Protein AF-A0A0E3S7S2-F1 (afdb_monomer_lite)

pLDDT: mean 91.68, std 9.05, range [63.03, 98.25]

Secondary structure (DSSP, 8-state):
-HHHH-TTGGGSPEEEEESHHHHHHHHHHHHHTT--GGGEEEEE-------

Radius of gyration: 12.95 Å; chains: 1; bounding box: 33×18×37 Å

Sequence (51 aa):
MVKKFIPDYHERTFFTCGPLKMVDSMFSLLKELEVPEKQIKQEIFPMIIDS

InterPro domains:
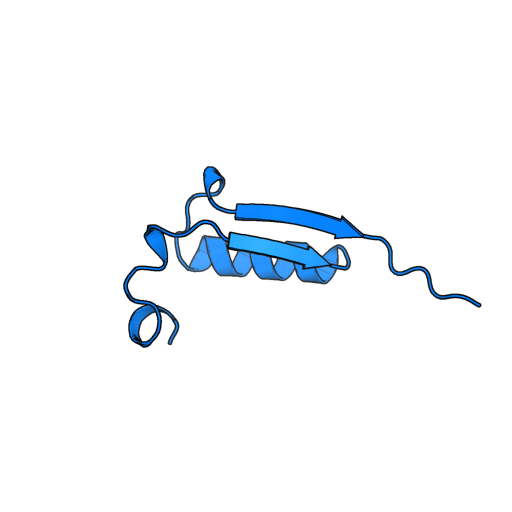  IPR039261 Ferredoxin-NADP reductase (FNR), nucleotide-binding domain [G3DSA:3.40.50.80] (1-48)
  IPR039261 Ferredoxin-NADP reductase (FNR), nucleotide-binding domain [SSF52343] (3-45)

Organism: NCBI:txid1434111

Foldseek 3Di:
DCCVVPVPVLVAAAEDEEAPVRQVVVLVVCVVVVRDPVSYHYYHDDPPPPD

Structure (mmCIF, N/CA/C/O backbone):
data_AF-A0A0E3S7S2-F1
#
_entry.id   AF-A0A0E3S7S2-F1
#
loop_
_atom_site.group_PDB
_atom_site.id
_atom_site.type_symbol
_atom_site.label_atom_id
_atom_site.label_alt_id
_atom_site.label_comp_id
_atom_site.label_asym_id
_atom_site.label_entity_id
_atom_site.label_seq_id
_atom_site.pdbx_PDB_ins_code
_atom_site.Cartn_x
_atom_site.Cartn_y
_atom_site.Cartn_z
_atom_site.occupancy
_atom_site.B_iso_or_equiv
_atom_site.auth_seq_id
_atom_site.auth_comp_id
_atom_site.auth_asym_id
_atom_site.auth_atom_id
_atom_site.pdbx_PDB_model_num
ATOM 1 N N . MET A 1 1 ? -14.248 4.421 -4.273 1.00 71.25 1 MET A N 1
ATOM 2 C CA . MET A 1 1 ? -14.780 3.035 -4.327 1.00 71.25 1 MET A CA 1
ATOM 3 C C . MET A 1 1 ? -14.035 2.055 -3.421 1.00 71.25 1 MET A C 1
ATOM 5 O O . MET A 1 1 ? -14.711 1.201 -2.867 1.00 71.25 1 MET A O 1
ATOM 9 N N . VAL A 1 2 ? -12.720 2.185 -3.185 1.00 77.88 2 VAL A N 1
ATOM 10 C CA . VAL A 1 2 ? -11.970 1.288 -2.270 1.00 77.88 2 VAL A CA 1
ATOM 11 C C . VAL A 1 2 ? -12.619 1.153 -0.885 1.00 77.88 2 VAL A C 1
ATOM 13 O O . VAL A 1 2 ? -12.857 0.034 -0.451 1.00 77.88 2 VAL A O 1
ATOM 16 N N . LYS A 1 3 ? -13.059 2.268 -0.279 1.00 80.25 3 LYS A N 1
ATOM 17 C CA . LYS A 1 3 ? -13.716 2.297 1.045 1.00 80.25 3 LYS A CA 1
ATOM 18 C C . LYS A 1 3 ? -14.952 1.383 1.162 1.00 80.25 3 LYS A C 1
ATOM 20 O O . LYS A 1 3 ? -15.300 0.970 2.258 1.00 80.25 3 LYS A O 1
ATOM 25 N N . LYS A 1 4 ? -15.626 1.080 0.043 1.00 90.44 4 LYS A N 1
ATOM 26 C CA . LYS A 1 4 ? -16.821 0.218 0.005 1.00 90.44 4 LYS A CA 1
ATOM 27 C C . LYS A 1 4 ? -16.471 -1.269 -0.071 1.00 90.44 4 LYS A C 1
ATOM 29 O O . LYS A 1 4 ? -17.190 -2.085 0.489 1.00 90.44 4 LYS A O 1
ATOM 34 N N . PHE A 1 5 ? -15.423 -1.618 -0.812 1.00 90.88 5 PHE A N 1
ATOM 35 C CA . PHE A 1 5 ? -15.083 -3.013 -1.117 1.00 90.88 5 PHE A CA 1
ATOM 36 C C . PHE A 1 5 ? -13.962 -3.562 -0.234 1.00 90.88 5 PHE A C 1
ATOM 38 O O . PHE A 1 5 ? -13.849 -4.771 -0.072 1.00 90.88 5 PHE A O 1
ATOM 45 N N . ILE A 1 6 ? -13.145 -2.676 0.334 1.00 90.94 6 ILE A N 1
ATOM 46 C CA . ILE A 1 6 ? -12.041 -2.997 1.234 1.00 90.94 6 ILE A CA 1
ATOM 47 C C . ILE A 1 6 ? -12.146 -2.027 2.417 1.00 90.94 6 ILE A C 1
ATOM 49 O O . ILE A 1 6 ? -11.439 -1.023 2.448 1.00 90.94 6 ILE A O 1
ATOM 53 N N . PRO A 1 7 ? -13.096 -2.230 3.342 1.00 91.00 7 PRO A N 1
ATOM 54 C CA . PRO A 1 7 ? -13.328 -1.293 4.443 1.00 91.00 7 PRO A CA 1
ATOM 55 C C . PRO A 1 7 ? -12.141 -1.216 5.418 1.00 91.00 7 PRO A C 1
ATOM 57 O O . PRO A 1 7 ? -11.911 -0.175 6.022 1.00 91.00 7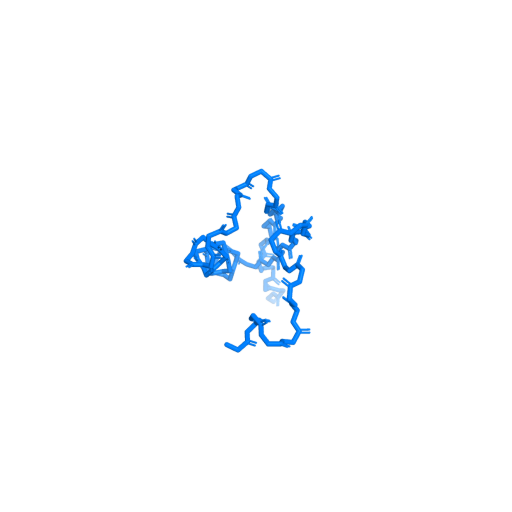 PRO A O 1
ATOM 60 N N . ASP A 1 8 ? -11.349 -2.282 5.511 1.00 93.62 8 ASP A N 1
ATOM 61 C CA . ASP A 1 8 ? -10.163 -2.437 6.362 1.00 93.62 8 ASP A CA 1
ATOM 62 C C . ASP A 1 8 ? -8.858 -1.996 5.675 1.00 93.62 8 ASP A C 1
ATOM 64 O O . ASP A 1 8 ? -7.763 -2.301 6.142 1.00 93.62 8 ASP A O 1
ATOM 68 N N . TYR A 1 9 ? -8.934 -1.289 4.543 1.00 93.06 9 TYR A N 1
ATOM 69 C CA . TYR A 1 9 ? -7.750 -0.964 3.744 1.00 93.06 9 TYR A CA 1
ATOM 70 C C . TYR A 1 9 ? -6.673 -0.190 4.526 1.00 93.06 9 TYR A C 1
ATOM 72 O O . TYR A 1 9 ? -5.491 -0.392 4.269 1.00 93.06 9 TYR A O 1
ATOM 80 N N . HIS A 1 10 ? -7.049 0.637 5.508 1.00 92.81 10 HIS A N 1
ATOM 81 C CA . HIS A 1 10 ? -6.098 1.363 6.360 1.00 92.81 10 HIS A CA 1
ATOM 82 C C . HIS A 1 10 ? -5.258 0.460 7.274 1.00 92.81 10 HIS A C 1
ATOM 84 O O . HIS A 1 10 ? -4.199 0.881 7.734 1.00 92.81 10 HIS A O 1
ATOM 90 N N . GLU A 1 11 ? -5.691 -0.771 7.535 1.00 95.12 11 GLU A N 1
ATOM 91 C CA . GLU A 1 11 ? -4.968 -1.732 8.378 1.00 95.12 11 GLU A CA 1
ATOM 92 C C . GLU A 1 11 ? -3.993 -2.592 7.560 1.00 95.12 11 GLU A C 1
ATOM 94 O O . GLU A 1 11 ? -3.099 -3.241 8.105 1.00 95.12 11 GLU A O 1
ATOM 99 N N . ARG A 1 12 ? -4.130 -2.587 6.230 1.00 95.00 12 ARG A N 1
ATOM 100 C CA . ARG A 1 12 ? -3.363 -3.455 5.333 1.00 95.00 12 ARG A CA 1
ATOM 101 C C . ARG A 1 12 ? -1.985 -2.889 5.018 1.00 95.00 12 ARG A C 1
ATOM 103 O O . ARG A 1 12 ? -1.743 -1.686 5.078 1.00 95.00 12 ARG A O 1
ATOM 110 N N . THR A 1 13 ? -1.075 -3.783 4.640 1.00 97.69 13 THR A N 1
ATOM 111 C CA . THR A 1 13 ? 0.170 -3.414 3.954 1.00 97.69 13 THR A CA 1
ATOM 112 C C . THR A 1 13 ? -0.054 -3.530 2.451 1.00 97.69 13 THR A C 1
ATOM 114 O O . THR A 1 13 ? -0.563 -4.544 1.977 1.00 97.69 13 THR A O 1
ATOM 117 N N . PHE A 1 14 ? 0.330 -2.499 1.708 1.00 97.19 14 PHE A N 1
ATOM 118 C CA . PHE A 1 14 ? 0.261 -2.453 0.256 1.00 97.19 14 PHE A CA 1
ATOM 119 C C . PHE A 1 14 ? 1.633 -2.708 -0.341 1.00 97.19 14 PHE A C 1
ATOM 121 O O . PHE A 1 14 ? 2.640 -2.200 0.147 1.00 97.19 14 PHE A O 1
ATOM 128 N N . PHE A 1 15 ? 1.650 -3.458 -1.434 1.00 97.62 15 PHE A N 1
ATOM 129 C CA . PHE A 1 15 ? 2.840 -3.713 -2.226 1.00 97.62 15 PHE A CA 1
ATOM 130 C C . PHE A 1 15 ? 2.587 -3.165 -3.623 1.00 97.62 15 PHE A C 1
ATOM 132 O O . PHE A 1 15 ? 1.562 -3.464 -4.233 1.00 97.62 15 PHE A O 1
ATOM 139 N N . THR A 1 16 ? 3.507 -2.348 -4.115 1.00 96.75 16 THR A N 1
ATOM 140 C CA . THR A 1 16 ? 3.512 -1.880 -5.497 1.00 96.75 16 THR A CA 1
ATOM 141 C C . THR A 1 16 ? 4.855 -2.235 -6.113 1.00 96.75 16 THR A C 1
ATOM 143 O O . THR A 1 16 ? 5.906 -1.964 -5.532 1.00 96.75 16 THR A O 1
ATOM 146 N N . CYS A 1 17 ? 4.820 -2.892 -7.267 1.00 96.75 17 CYS A N 1
ATOM 147 C CA . CYS A 1 17 ? 6.016 -3.237 -8.015 1.00 96.75 17 CYS A CA 1
ATOM 148 C C . CYS A 1 17 ? 5.805 -2.945 -9.496 1.00 96.75 17 CYS A C 1
ATOM 150 O O . CYS A 1 17 ? 4.692 -3.101 -10.002 1.00 96.75 17 CYS A O 1
ATOM 152 N N . GLY A 1 18 ? 6.838 -2.470 -10.187 1.00 95.50 18 GLY A N 1
ATOM 153 C CA . GLY A 1 18 ? 6.678 -2.058 -11.576 1.00 95.50 18 GLY A CA 1
ATOM 154 C C . GLY A 1 18 ? 7.785 -1.165 -12.123 1.00 95.50 18 GLY A C 1
ATOM 155 O O . GLY A 1 18 ? 8.754 -0.852 -11.426 1.00 95.50 18 GLY A O 1
ATOM 156 N N . PRO A 1 19 ? 7.594 -0.669 -13.357 1.00 95.75 19 PRO A N 1
ATOM 157 C CA . PRO A 1 19 ? 8.344 0.463 -13.881 1.00 95.75 19 PRO A CA 1
ATOM 158 C C . PRO A 1 19 ? 8.151 1.700 -12.996 1.00 95.75 19 PRO A C 1
ATOM 160 O O . PRO A 1 19 ? 7.053 1.926 -12.486 1.00 95.75 19 PRO A O 1
ATOM 163 N N . LEU A 1 20 ? 9.181 2.548 -12.892 1.00 94.50 20 LEU A N 1
ATOM 164 C CA . LEU A 1 20 ? 9.207 3.731 -12.012 1.00 94.50 20 LEU A CA 1
ATOM 165 C C . LEU A 1 20 ? 7.896 4.537 -12.031 1.00 94.50 20 LEU A C 1
ATOM 167 O O . LEU A 1 20 ? 7.275 4.736 -10.994 1.00 94.50 20 LEU A O 1
ATOM 171 N N . LYS A 1 21 ? 7.411 4.915 -13.222 1.00 94.69 21 LYS A N 1
ATOM 172 C CA . LYS A 1 21 ? 6.184 5.720 -13.362 1.00 94.69 21 LYS A CA 1
ATOM 173 C C . LYS A 1 21 ? 4.939 5.043 -12.781 1.00 94.69 21 LYS A C 1
ATOM 175 O O . LYS A 1 21 ? 4.054 5.730 -12.277 1.00 94.69 21 LYS A O 1
ATOM 180 N N . MET A 1 22 ? 4.847 3.717 -12.868 1.00 95.94 22 MET A N 1
ATOM 181 C CA . MET A 1 22 ? 3.731 2.958 -12.302 1.00 95.94 22 MET A CA 1
ATOM 182 C C . MET A 1 22 ? 3.825 2.921 -10.775 1.00 95.94 22 MET A C 1
ATOM 184 O O . MET A 1 22 ? 2.824 3.165 -10.101 1.00 95.94 22 MET A O 1
ATOM 188 N N . VAL A 1 23 ? 5.020 2.652 -10.242 1.00 97.75 23 VAL A N 1
ATOM 189 C CA . VAL A 1 23 ? 5.266 2.615 -8.795 1.00 97.75 23 VAL A CA 1
ATOM 190 C C . VAL A 1 23 ? 4.946 3.972 -8.166 1.00 97.75 23 VAL A C 1
ATOM 192 O O . VAL A 1 23 ? 4.149 4.019 -7.230 1.00 97.75 23 VAL A O 1
ATOM 195 N N . ASP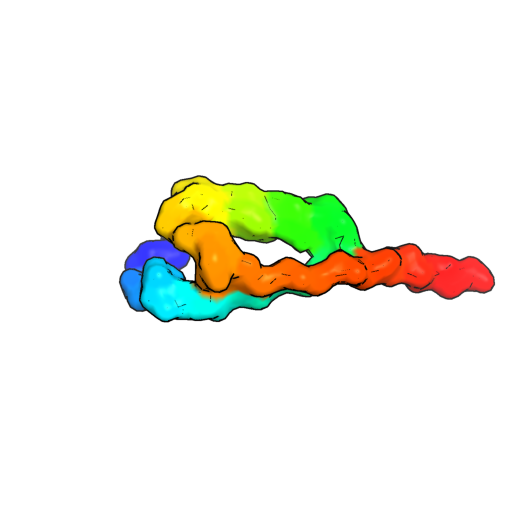 A 1 24 ? 5.442 5.065 -8.753 1.00 97.56 24 ASP A N 1
ATOM 196 C CA . ASP A 1 24 ? 5.188 6.437 -8.294 1.00 97.56 24 ASP A CA 1
ATOM 197 C C . ASP A 1 24 ? 3.697 6.803 -8.336 1.00 97.56 24 ASP A C 1
ATOM 199 O O . ASP A 1 24 ? 3.160 7.397 -7.394 1.00 97.56 24 ASP A O 1
ATOM 203 N N . SER A 1 25 ? 3.002 6.419 -9.413 1.00 97.75 25 SER A N 1
A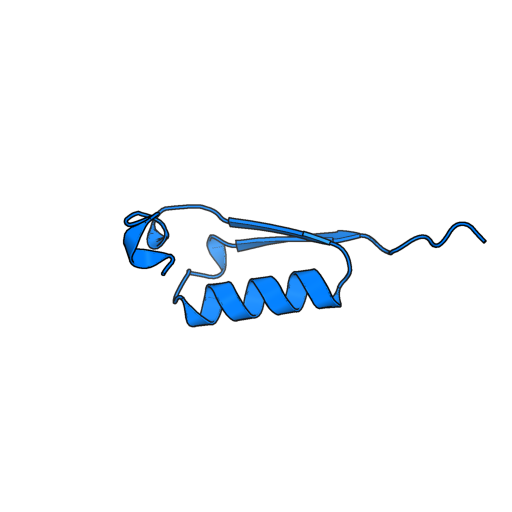TOM 204 C CA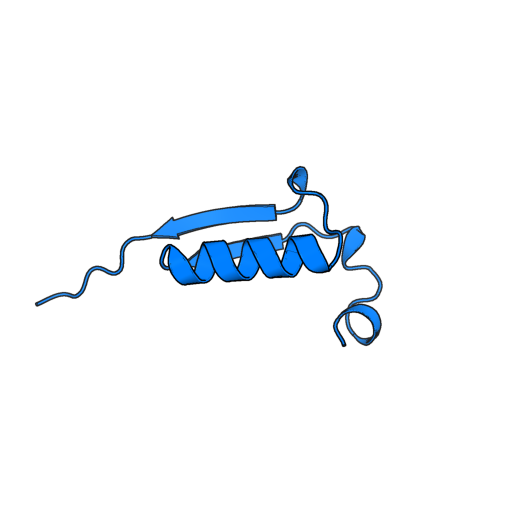 . SER A 1 25 ? 1.561 6.666 -9.549 1.00 97.75 25 SER A CA 1
ATOM 205 C C . SER A 1 25 ? 0.770 5.932 -8.466 1.00 97.75 25 SER A C 1
ATOM 207 O O . SER A 1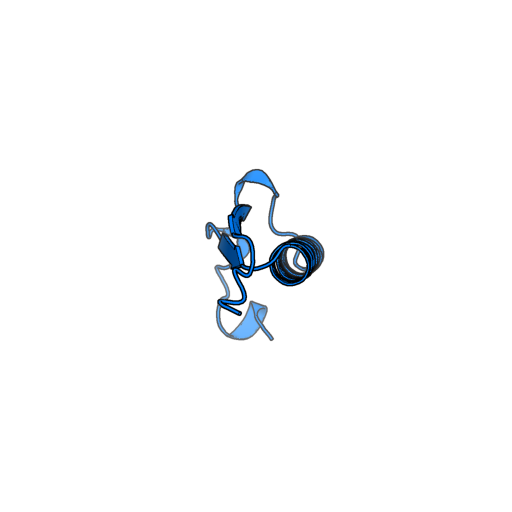 25 ? -0.121 6.512 -7.845 1.00 97.75 25 SER A O 1
ATOM 209 N N . MET A 1 26 ? 1.117 4.670 -8.188 1.00 97.38 26 MET A N 1
ATOM 210 C CA . MET A 1 26 ? 0.445 3.898 -7.144 1.00 97.38 26 MET A CA 1
ATOM 211 C C . MET A 1 26 ? 0.758 4.394 -5.737 1.00 97.38 26 MET A C 1
ATOM 213 O O . MET A 1 26 ? -0.142 4.445 -4.899 1.00 97.38 26 MET A O 1
ATOM 217 N N . PHE A 1 27 ? 2.002 4.786 -5.470 1.00 97.75 27 PHE A N 1
ATOM 218 C CA . PHE A 1 27 ? 2.378 5.392 -4.197 1.00 97.75 27 PHE A CA 1
ATOM 219 C C . PHE A 1 27 ? 1.572 6.672 -3.936 1.00 97.75 27 PHE A C 1
ATOM 221 O O . PHE A 1 27 ? 1.000 6.835 -2.859 1.00 97.75 27 PHE A O 1
ATOM 228 N N . SER A 1 28 ? 1.452 7.535 -4.949 1.00 97.81 28 SER A N 1
ATOM 229 C CA . SER A 1 28 ? 0.691 8.788 -4.862 1.00 97.81 28 SER A CA 1
ATOM 230 C C . SER A 1 28 ? -0.793 8.535 -4.587 1.00 97.81 28 SER A C 1
ATOM 232 O O . SER A 1 28 ? -1.350 9.112 -3.656 1.00 97.81 28 SER A O 1
ATOM 234 N N . LEU A 1 29 ? -1.409 7.592 -5.309 1.00 96.06 29 LEU A N 1
ATOM 235 C CA . LEU A 1 29 ? -2.806 7.209 -5.092 1.00 96.06 29 LEU A CA 1
ATOM 236 C C . LEU A 1 29 ? -3.054 6.675 -3.670 1.00 96.06 29 LEU A C 1
ATOM 238 O O . LEU A 1 29 ? -4.058 7.004 -3.042 1.00 96.06 29 LEU A O 1
ATOM 242 N N . LEU A 1 30 ? -2.149 5.846 -3.140 1.00 95.75 30 LEU A N 1
ATOM 243 C CA . LEU A 1 30 ? -2.272 5.313 -1.779 1.00 95.75 30 LEU A CA 1
ATOM 244 C C . LEU A 1 30 ? -2.115 6.411 -0.717 1.00 95.75 30 LEU A C 1
ATOM 246 O O . LEU A 1 30 ? -2.808 6.373 0.300 1.00 95.75 30 LEU A O 1
ATOM 250 N N . LYS A 1 31 ? -1.274 7.421 -0.969 1.00 96.00 31 LYS A N 1
ATOM 251 C CA . LYS A 1 31 ? -1.171 8.605 -0.106 1.00 96.00 31 LYS A CA 1
ATOM 252 C C . LYS A 1 31 ? -2.428 9.469 -0.132 1.00 96.00 31 LYS A C 1
ATOM 254 O O . LYS A 1 31 ? -2.851 9.923 0.925 1.00 96.00 31 LYS A O 1
ATOM 259 N N . GLU A 1 32 ? -3.053 9.660 -1.293 1.00 95.56 32 GLU A N 1
ATOM 260 C CA . GLU A 1 32 ? -4.349 10.355 -1.408 1.00 95.56 32 GLU A CA 1
ATOM 261 C C . GLU A 1 32 ? -5.471 9.632 -0.648 1.00 95.56 32 GLU A C 1
ATOM 263 O O . GLU A 1 32 ? -6.416 10.257 -0.170 1.00 95.56 32 GLU A O 1
ATOM 268 N N . LEU A 1 33 ? -5.356 8.310 -0.495 1.00 93.81 33 LEU A N 1
ATOM 269 C CA . LEU A 1 33 ? -6.242 7.491 0.334 1.00 93.81 33 LEU A CA 1
ATOM 270 C C . LEU A 1 33 ? -5.867 7.489 1.825 1.00 93.81 33 LEU A C 1
ATOM 272 O O . LEU A 1 33 ? -6.484 6.751 2.596 1.00 93.81 33 LEU A O 1
ATOM 276 N N . GLU A 1 34 ? -4.886 8.304 2.219 1.00 94.94 34 GLU A N 1
ATOM 277 C CA . GLU A 1 34 ? -4.385 8.452 3.588 1.00 94.94 34 GLU A CA 1
ATOM 278 C C . GLU A 1 34 ? -3.817 7.140 4.165 1.00 94.94 34 GLU A C 1
ATOM 280 O O . GLU A 1 34 ? -3.892 6.877 5.367 1.00 94.94 34 GLU A O 1
ATOM 285 N N . VAL A 1 35 ? -3.231 6.288 3.313 1.00 95.69 35 VAL A N 1
ATOM 286 C CA . VAL A 1 35 ? -2.466 5.118 3.766 1.00 95.69 35 VAL A CA 1
ATOM 287 C C . VAL A 1 35 ? -1.107 5.591 4.305 1.00 95.69 35 VAL A C 1
ATOM 289 O O . VAL A 1 35 ? -0.369 6.267 3.583 1.00 95.69 35 VAL A O 1
ATOM 292 N N . PRO A 1 36 ? -0.723 5.237 5.546 1.00 96.75 36 PRO A N 1
ATOM 293 C CA . PRO A 1 36 ? 0.584 5.595 6.091 1.00 96.75 36 PRO A CA 1
ATOM 294 C C . PRO A 1 36 ? 1.735 5.026 5.254 1.00 96.75 36 PRO A C 1
ATOM 296 O O . PRO A 1 36 ? 1.756 3.836 4.951 1.00 96.75 36 PRO A O 1
ATOM 299 N N . GLU A 1 37 ? 2.756 5.836 4.961 1.00 96.81 37 GLU A N 1
ATOM 300 C CA . GLU A 1 37 ? 3.879 5.424 4.098 1.00 96.81 37 GLU A CA 1
ATOM 301 C C . GLU A 1 37 ? 4.586 4.149 4.586 1.00 96.81 37 GLU A C 1
ATOM 303 O O . GLU A 1 37 ? 4.988 3.312 3.784 1.00 96.81 37 GLU A O 1
ATOM 308 N N . LYS A 1 38 ? 4.663 3.932 5.908 1.00 97.38 38 LYS A N 1
ATOM 309 C CA . LYS A 1 38 ? 5.244 2.713 6.504 1.00 97.38 38 LYS A CA 1
ATOM 310 C C . LYS A 1 38 ? 4.556 1.413 6.048 1.00 97.38 38 LYS A C 1
ATOM 312 O O . LYS A 1 38 ? 5.187 0.351 6.083 1.00 97.38 38 LYS A O 1
ATOM 317 N N . GLN A 1 39 ? 3.290 1.503 5.633 1.00 98.00 39 GLN A N 1
ATOM 318 C CA . GLN A 1 39 ? 2.462 0.407 5.125 1.00 98.00 39 GLN A CA 1
ATOM 319 C C . GLN A 1 39 ? 2.544 0.248 3.603 1.00 98.00 39 GLN A C 1
ATOM 321 O O . GLN A 1 39 ? 1.914 -0.661 3.076 1.00 98.00 39 GLN A O 1
ATOM 326 N N . ILE A 1 40 ? 3.316 1.073 2.889 1.00 98.06 40 ILE A N 1
ATOM 327 C CA . ILE A 1 40 ? 3.488 0.969 1.438 1.00 98.06 40 ILE A CA 1
ATOM 328 C C . ILE A 1 40 ? 4.897 0.448 1.153 1.00 98.06 40 ILE A C 1
ATOM 330 O O . ILE A 1 40 ? 5.898 1.095 1.457 1.00 98.06 40 ILE A O 1
ATOM 334 N N . LYS A 1 41 ? 4.987 -0.752 0.584 1.00 98.25 41 LYS A N 1
ATOM 335 C CA . LYS A 1 41 ? 6.237 -1.382 0.154 1.00 98.25 41 LYS A CA 1
ATOM 336 C C . LYS A 1 41 ? 6.364 -1.242 -1.358 1.00 98.25 41 LYS A C 1
ATOM 338 O O . LYS A 1 41 ? 5.403 -1.492 -2.083 1.00 98.25 41 LYS A O 1
ATOM 343 N N . GLN A 1 42 ? 7.535 -0.810 -1.812 1.00 97.75 42 GLN A N 1
ATOM 344 C CA . GLN A 1 42 ? 7.795 -0.465 -3.207 1.00 97.75 42 GLN A CA 1
ATOM 345 C C . GLN A 1 42 ? 8.958 -1.296 -3.740 1.00 97.75 42 GLN A C 1
ATOM 347 O O . GLN A 1 42 ? 9.973 -1.430 -3.058 1.00 97.75 42 GLN A O 1
ATOM 352 N N . GLU A 1 43 ? 8.823 -1.802 -4.961 1.00 97.12 43 GLU A N 1
ATOM 353 C CA . GLU A 1 43 ? 9.909 -2.446 -5.699 1.00 97.12 43 GLU A CA 1
ATOM 354 C C . GLU A 1 43 ? 9.912 -1.960 -7.149 1.00 97.12 43 GLU A C 1
ATOM 356 O O . GLU A 1 43 ? 8.934 -2.106 -7.878 1.00 97.12 43 GLU A O 1
ATOM 361 N N . ILE A 1 44 ? 11.012 -1.353 -7.580 1.00 96.38 44 ILE A N 1
ATOM 362 C CA . ILE A 1 44 ? 11.124 -0.801 -8.929 1.00 96.38 44 ILE A CA 1
ATOM 363 C C . ILE A 1 44 ? 11.967 -1.760 -9.752 1.00 96.38 44 ILE A C 1
ATOM 365 O O . ILE A 1 44 ? 13.127 -1.994 -9.416 1.00 96.38 44 ILE A O 1
ATOM 369 N N . PHE A 1 45 ? 11.410 -2.268 -10.850 1.00 89.25 45 PHE A N 1
ATOM 370 C CA . PHE A 1 45 ? 12.178 -3.030 -11.828 1.00 89.25 45 PHE A CA 1
ATOM 371 C C . PHE A 1 45 ? 12.274 -2.266 -13.155 1.00 89.25 45 PHE A C 1
ATOM 373 O O . PHE A 1 45 ? 11.292 -1.661 -13.605 1.00 89.25 45 PHE A O 1
ATOM 380 N N . PRO A 1 46 ? 13.457 -2.248 -13.796 1.00 82.25 46 PRO A N 1
ATOM 381 C CA . PRO A 1 46 ? 13.605 -1.662 -15.116 1.00 82.25 46 PRO A CA 1
ATOM 382 C C . PRO A 1 46 ? 12.792 -2.470 -16.133 1.00 82.25 46 PRO A C 1
ATOM 384 O O . PRO A 1 46 ? 12.804 -3.700 -16.116 1.00 82.25 46 PRO A O 1
ATOM 387 N N . MET A 1 47 ? 12.106 -1.781 -17.048 1.00 75.50 47 MET A N 1
ATOM 388 C CA . MET A 1 47 ? 11.642 -2.427 -18.275 1.00 75.50 47 MET A CA 1
ATOM 389 C C . MET A 1 47 ? 12.885 -2.748 -19.100 1.00 75.50 47 MET A C 1
ATOM 391 O O . MET A 1 47 ? 13.444 -1.865 -19.749 1.00 75.50 47 MET A O 1
ATOM 395 N N . ILE A 1 48 ? 13.337 -3.996 -19.039 1.00 72.50 48 ILE A N 1
ATOM 396 C CA . ILE A 1 48 ? 14.263 -4.515 -20.036 1.00 72.50 48 ILE A CA 1
ATOM 397 C C . ILE A 1 48 ? 13.408 -4.759 -21.275 1.00 72.50 48 ILE A C 1
ATOM 399 O O . ILE A 1 48 ? 12.588 -5.674 -21.312 1.00 72.50 48 ILE A O 1
ATOM 403 N N . ILE A 1 49 ? 13.515 -3.856 -22.245 1.00 70.62 49 ILE A N 1
ATOM 404 C CA . ILE A 1 49 ? 13.030 -4.124 -23.593 1.00 70.62 49 ILE A CA 1
ATOM 405 C C . ILE A 1 49 ? 14.139 -4.956 -24.219 1.00 70.62 49 ILE A C 1
ATOM 407 O O . ILE A 1 49 ? 15.178 -4.404 -24.580 1.00 70.62 49 ILE A O 1
ATOM 411 N N . ASP A 1 50 ? 13.950 -6.273 -24.266 1.00 67.56 50 ASP A N 1
ATOM 412 C CA . ASP A 1 50 ? 14.802 -7.130 -25.083 1.00 67.56 50 ASP A CA 1
ATOM 413 C C . ASP A 1 50 ? 14.644 -6.657 -26.534 1.00 67.56 50 ASP A C 1
ATOM 415 O O . ASP A 1 50 ? 13.555 -6.725 -27.112 1.00 67.56 50 ASP A O 1
ATOM 419 N N . SER A 1 51 ? 15.711 -6.052 -27.055 1.00 63.03 51 SER A N 1
ATOM 420 C CA . SER A 1 51 ? 15.819 -5.508 -28.411 1.00 63.03 51 SER A CA 1
ATOM 421 C C . SER A 1 51 ? 16.187 -6.578 -29.423 1.00 63.03 51 SER A C 1
ATOM 423 O O . SER A 1 51 ? 17.154 -7.316 -29.116 1.00 63.03 51 SER A O 1
#